Protein AF-A0A842MRJ1-F1 (afdb_monomer_lite)

pLDDT: mean 88.7, st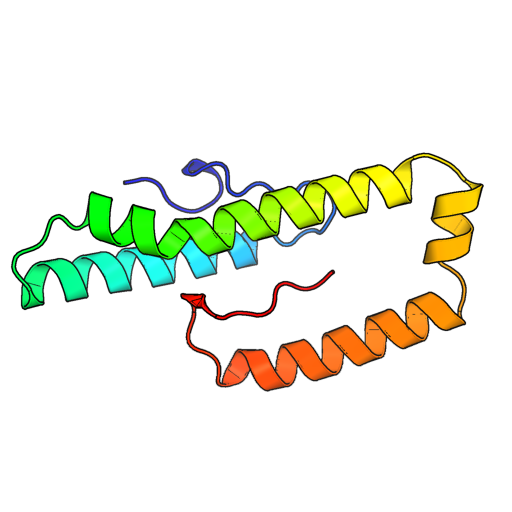d 6.23, range [62.53, 97.0]

Foldseek 3Di:
DDAQVRVVLDQPQPPCSVVRRVLLVVLLVVLVVVCVVVVHDSVVSSVVLCPQVVVVSVVVSVVRCQCVVDPVSVCVCVPPVNVVVLVVVVVVLVVVQVPDDSSPRDDRD

Structure (mmCIF, N/CA/C/O backbone):
data_AF-A0A842MRJ1-F1
#
_entry.id   AF-A0A842MRJ1-F1
#
loop_
_atom_site.group_PDB
_atom_site.id
_atom_site.type_symbol
_atom_site.label_atom_id
_atom_site.label_alt_id
_atom_site.label_comp_id
_atom_site.label_asym_id
_atom_site.label_entity_id
_atom_site.label_seq_id
_atom_site.pdbx_PDB_ins_code
_atom_site.Cartn_x
_atom_site.Cartn_y
_atom_site.Cartn_z
_atom_site.occupancy
_atom_site.B_iso_or_equiv
_atom_site.auth_seq_id
_atom_site.auth_comp_id
_atom_site.auth_asym_id
_atom_site.auth_atom_id
_atom_site.pdbx_PDB_model_num
ATOM 1 N N . MET A 1 1 ? -17.644 4.644 2.762 1.00 79.56 1 MET A N 1
ATOM 2 C CA . MET A 1 1 ? -16.199 4.319 2.806 1.00 79.56 1 MET A CA 1
ATOM 3 C C . MET A 1 1 ? -15.928 3.314 1.695 1.00 79.56 1 MET A C 1
ATOM 5 O O . MET A 1 1 ? -16.739 2.410 1.549 1.00 79.56 1 MET A O 1
ATOM 9 N N . LEU A 1 2 ? -14.876 3.494 0.892 1.00 89.38 2 LEU A N 1
ATOM 10 C CA . LEU A 1 2 ? -14.514 2.583 -0.207 1.00 89.38 2 LEU A CA 1
ATOM 11 C C . LEU A 1 2 ? -13.141 1.957 0.077 1.00 89.38 2 LEU A C 1
ATOM 13 O O . LEU A 1 2 ? -12.304 2.574 0.742 1.00 89.38 2 LEU A O 1
ATOM 17 N N . VAL A 1 3 ? -12.911 0.742 -0.423 1.00 90.94 3 VAL A N 1
ATOM 18 C CA . VAL A 1 3 ? -11.699 -0.060 -0.170 1.00 90.94 3 VAL A CA 1
ATOM 19 C C . VAL A 1 3 ? -11.199 -0.676 -1.481 1.00 90.94 3 VAL A C 1
ATOM 21 O O . VAL A 1 3 ? -11.997 -0.960 -2.373 1.00 90.94 3 VAL A O 1
ATOM 24 N N . GLY A 1 4 ? -9.885 -0.876 -1.605 1.00 88.12 4 GLY A N 1
ATOM 25 C CA . GLY A 1 4 ? -9.255 -1.485 -2.780 1.00 88.12 4 GLY A CA 1
ATOM 26 C C . GLY A 1 4 ? -9.439 -0.677 -4.059 1.00 88.12 4 GLY A C 1
ATOM 27 O O . GLY A 1 4 ? -9.369 0.552 -4.037 1.00 88.12 4 GLY A O 1
ATOM 28 N N . ASP A 1 5 ? -9.679 -1.362 -5.174 1.00 86.81 5 ASP A N 1
ATOM 29 C CA . ASP A 1 5 ? -9.849 -0.716 -6.482 1.00 86.81 5 ASP A CA 1
ATOM 30 C C . ASP A 1 5 ? -11.070 0.209 -6.517 1.00 86.81 5 ASP A C 1
ATOM 32 O O . ASP A 1 5 ? -11.031 1.254 -7.164 1.00 86.81 5 ASP A O 1
ATOM 36 N N . ALA A 1 6 ? -12.111 -0.091 -5.731 1.00 86.69 6 ALA A N 1
ATOM 37 C CA . ALA A 1 6 ? -13.254 0.806 -5.562 1.00 86.69 6 ALA A CA 1
ATOM 38 C C . ALA A 1 6 ? -12.859 2.141 -4.902 1.00 86.69 6 ALA A C 1
ATOM 40 O O . ALA A 1 6 ? -13.538 3.144 -5.095 1.00 86.69 6 ALA A O 1
ATOM 41 N N . ALA A 1 7 ? -11.757 2.177 -4.145 1.00 84.75 7 ALA A N 1
ATOM 42 C CA . ALA A 1 7 ? -11.172 3.401 -3.593 1.00 84.75 7 ALA A CA 1
ATOM 43 C C . ALA A 1 7 ? -10.152 4.072 -4.532 1.00 84.75 7 ALA A C 1
ATOM 45 O O . ALA A 1 7 ? -9.500 5.034 -4.128 1.00 84.75 7 ALA A O 1
ATOM 46 N N . GLY A 1 8 ? -9.978 3.562 -5.755 1.00 81.25 8 GLY A N 1
ATOM 47 C CA . GLY A 1 8 ? -9.023 4.090 -6.728 1.00 81.25 8 GLY A CA 1
ATOM 48 C C . GLY A 1 8 ? -7.566 3.712 -6.452 1.00 81.25 8 GLY A C 1
ATOM 49 O O . GLY A 1 8 ? -6.663 4.362 -6.972 1.00 81.25 8 GLY A O 1
ATOM 50 N N . LEU A 1 9 ? -7.300 2.668 -5.656 1.00 80.12 9 LEU A N 1
ATOM 51 C CA . LEU A 1 9 ? -5.939 2.220 -5.309 1.00 80.12 9 LEU A CA 1
ATOM 52 C C . LEU A 1 9 ? -5.277 1.372 -6.410 1.00 80.12 9 LEU A C 1
ATOM 54 O O . LEU A 1 9 ? -4.582 0.390 -6.133 1.00 80.12 9 LEU A O 1
ATOM 58 N N . VAL A 1 10 ?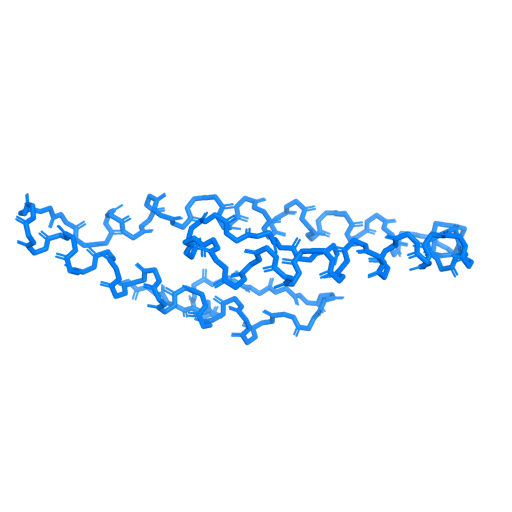 -5.487 1.776 -7.660 1.00 77.12 10 VAL A N 1
ATOM 59 C CA . VAL A 1 10 ? -5.065 1.043 -8.850 1.00 77.12 10 VAL A CA 1
ATOM 60 C C . VAL A 1 10 ? -3.595 1.347 -9.153 1.00 77.12 10 VAL A C 1
ATOM 62 O O . VAL A 1 10 ? -3.220 2.492 -9.399 1.00 77.12 10 VAL A O 1
ATOM 65 N N . ASP A 1 11 ? -2.757 0.308 -9.172 1.00 75.81 11 ASP A N 1
ATOM 66 C CA . ASP A 1 11 ? -1.355 0.378 -9.610 1.00 75.81 11 ASP A CA 1
ATOM 67 C C . ASP A 1 11 ? -1.164 -0.513 -10.847 1.00 75.81 11 ASP A C 1
ATOM 69 O O . ASP A 1 11 ? -0.907 -1.716 -10.749 1.00 75.81 11 ASP A O 1
ATOM 73 N N . LEU A 1 12 ? -1.328 0.095 -12.026 1.00 73.00 12 LEU A N 1
ATOM 74 C CA . LEU A 1 12 ? -1.350 -0.595 -13.322 1.00 73.00 12 LEU A CA 1
ATOM 75 C C . LEU A 1 12 ? -0.002 -1.206 -13.725 1.00 73.00 12 LEU A C 1
ATOM 77 O O . LEU A 1 12 ? 0.042 -2.093 -14.570 1.00 73.00 12 LEU A O 1
ATOM 81 N N . TYR A 1 13 ? 1.101 -0.729 -13.150 1.00 72.44 13 TYR A N 1
ATOM 82 C CA . TYR A 1 13 ? 2.443 -1.025 -13.659 1.00 72.44 13 TYR A CA 1
ATOM 83 C C . TYR A 1 13 ? 3.206 -2.042 -12.810 1.00 72.44 13 TYR A C 1
ATOM 85 O O . TYR A 1 13 ? 4.321 -2.419 -13.164 1.00 72.44 13 TYR A O 1
ATOM 93 N N . ARG A 1 14 ? 2.657 -2.438 -11.655 1.00 75.25 14 ARG A N 1
ATOM 94 C CA . ARG A 1 14 ? 3.416 -3.156 -10.616 1.00 75.25 14 ARG A CA 1
ATOM 95 C C . ARG A 1 14 ? 2.777 -4.458 -10.157 1.00 75.25 14 ARG A C 1
ATOM 97 O O . ARG A 1 14 ? 3.434 -5.220 -9.460 1.00 75.25 14 ARG A O 1
ATOM 104 N N . GLY A 1 15 ? 1.520 -4.710 -10.523 1.00 79.44 15 GLY A N 1
ATOM 105 C CA . GLY A 1 15 ? 0.809 -5.925 -10.116 1.00 79.44 15 GLY A CA 1
ATOM 106 C C . GLY A 1 15 ? 0.493 -5.991 -8.616 1.00 79.44 15 GLY A C 1
ATOM 107 O O . GLY A 1 15 ? 0.230 -7.069 -8.100 1.00 79.44 15 GLY A O 1
ATOM 108 N N . VAL A 1 16 ? 0.502 -4.853 -7.910 1.00 83.75 16 VAL A N 1
ATOM 109 C CA . VAL A 1 16 ? 0.295 -4.768 -6.446 1.00 83.75 16 VAL A CA 1
ATOM 110 C C . VAL A 1 16 ? -1.152 -4.434 -6.054 1.00 83.75 16 VAL A C 1
ATOM 112 O O . VAL A 1 16 ? -1.414 -4.041 -4.919 1.00 83.75 16 VAL A O 1
ATOM 115 N N . GLY A 1 17 ? -2.109 -4.566 -6.980 1.00 85.56 17 GLY A N 1
ATOM 116 C CA . GLY A 1 17 ? -3.520 -4.236 -6.729 1.00 85.56 17 GLY A CA 1
ATOM 117 C C . GLY A 1 17 ? -4.112 -5.027 -5.559 1.00 85.56 17 GLY A C 1
ATOM 118 O O . GLY A 1 17 ? -4.729 -4.452 -4.664 1.00 85.56 17 GLY A O 1
ATOM 119 N N . MET A 1 18 ? -3.821 -6.330 -5.491 1.00 87.25 18 MET A N 1
ATOM 120 C CA . MET A 1 18 ? -4.260 -7.191 -4.389 1.00 87.25 18 MET A CA 1
ATOM 121 C C . MET A 1 18 ? -3.672 -6.755 -3.038 1.00 87.25 18 MET A C 1
ATOM 123 O O . MET A 1 18 ? -4.400 -6.683 -2.047 1.00 87.25 18 MET A O 1
ATOM 127 N N . ASP A 1 19 ? -2.384 -6.405 -2.995 1.00 86.50 19 ASP A N 1
ATOM 128 C CA . ASP A 1 19 ? -1.724 -5.939 -1.769 1.00 86.50 19 ASP A CA 1
ATOM 129 C C . ASP A 1 19 ? -2.300 -4.596 -1.297 1.00 86.50 19 ASP A C 1
ATOM 131 O O . ASP A 1 19 ? -2.565 -4.411 -0.107 1.00 86.50 19 ASP A O 1
ATOM 135 N N . ASN A 1 20 ? -2.559 -3.670 -2.228 1.00 88.00 20 ASN A N 1
ATOM 136 C CA . ASN A 1 20 ? -3.205 -2.389 -1.939 1.00 88.00 20 ASN A CA 1
ATOM 137 C C . ASN A 1 20 ? -4.642 -2.579 -1.421 1.00 88.00 20 ASN A C 1
ATOM 139 O O . ASN A 1 20 ? -5.064 -1.893 -0.481 1.00 88.00 20 ASN A O 1
ATOM 143 N N . ALA A 1 21 ? -5.394 -3.525 -1.989 1.00 90.12 21 ALA A N 1
ATOM 144 C CA . ALA A 1 21 ? -6.730 -3.884 -1.523 1.00 90.12 21 ALA A CA 1
ATOM 145 C C . ALA A 1 21 ? -6.700 -4.489 -0.112 1.00 90.12 21 ALA A C 1
ATOM 147 O O . ALA A 1 21 ? -7.442 -4.050 0.768 1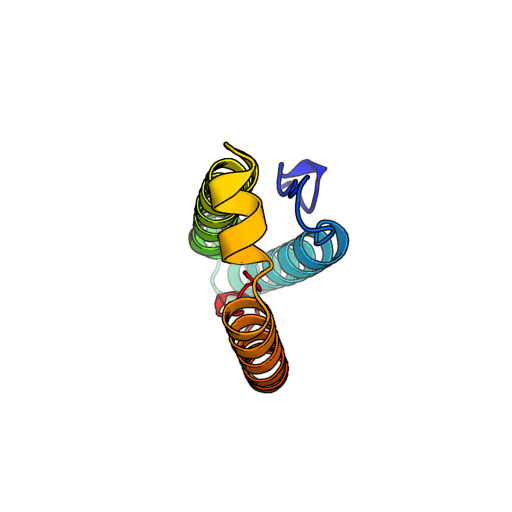.00 90.12 21 ALA A O 1
ATOM 148 N N . ALA A 1 22 ? -5.781 -5.419 0.150 1.00 90.81 22 ALA A N 1
ATOM 149 C CA . ALA A 1 22 ? -5.609 -6.006 1.474 1.00 90.81 22 ALA A CA 1
ATOM 150 C C . ALA A 1 22 ? -5.196 -4.956 2.521 1.00 90.81 22 ALA A C 1
ATOM 152 O O . ALA A 1 22 ? -5.733 -4.928 3.632 1.00 90.81 22 ALA A O 1
ATOM 153 N N . LEU A 1 23 ? -4.269 -4.058 2.173 1.00 91.25 23 LEU A N 1
ATOM 154 C CA . LEU A 1 23 ? -3.832 -2.975 3.049 1.00 91.25 23 LEU A CA 1
ATOM 155 C C . LEU A 1 23 ? -4.971 -2.006 3.371 1.00 91.25 23 LEU A C 1
ATOM 157 O O . LEU A 1 23 ? -5.199 -1.689 4.538 1.00 91.25 23 LEU A O 1
ATOM 161 N N . SER A 1 24 ? -5.695 -1.545 2.354 1.00 93.38 24 SER A N 1
ATOM 162 C CA . SER A 1 24 ? -6.827 -0.640 2.564 1.00 93.38 24 SER A CA 1
ATOM 163 C C . SER A 1 24 ? -7.924 -1.283 3.411 1.00 93.38 24 SER A C 1
ATOM 165 O O . SER A 1 24 ? -8.443 -0.625 4.308 1.00 93.38 24 SER A O 1
ATOM 167 N N . GLY A 1 25 ? -8.194 -2.581 3.242 1.00 94.06 25 GLY A N 1
ATOM 168 C CA . GLY A 1 25 ? -9.106 -3.323 4.117 1.00 94.06 25 GLY A CA 1
ATOM 169 C C . GLY A 1 25 ? -8.653 -3.322 5.579 1.00 94.06 25 GLY A C 1
ATOM 170 O O . GLY A 1 25 ? -9.432 -2.992 6.471 1.00 94.06 25 GLY A O 1
ATOM 171 N N . ARG A 1 26 ? -7.366 -3.595 5.839 1.00 93.81 26 ARG A N 1
ATOM 172 C CA . ARG A 1 26 ? -6.796 -3.534 7.200 1.00 93.81 26 ARG A CA 1
ATOM 173 C C . ARG A 1 26 ? -6.912 -2.139 7.816 1.00 93.81 26 ARG A C 1
ATOM 175 O O . ARG A 1 26 ? -7.217 -2.015 9.000 1.00 93.81 26 ARG A O 1
ATOM 182 N N . LEU A 1 27 ? -6.669 -1.092 7.029 1.00 94.62 27 LEU A N 1
ATOM 183 C CA . LEU A 1 27 ? -6.779 0.291 7.495 1.00 94.62 27 LEU A CA 1
ATOM 184 C C . LEU A 1 27 ? -8.232 0.704 7.748 1.00 94.62 27 LEU A C 1
ATOM 186 O O . LEU A 1 27 ? -8.475 1.452 8.691 1.00 94.62 27 LEU A O 1
ATOM 190 N N . ALA A 1 28 ? -9.186 0.196 6.965 1.00 95.75 28 ALA A N 1
ATOM 191 C CA . ALA A 1 28 ? -10.612 0.427 7.182 1.00 95.75 28 ALA A CA 1
ATOM 192 C C . ALA A 1 28 ? -11.074 -0.180 8.512 1.00 95.75 28 ALA A C 1
ATOM 194 O O . ALA A 1 28 ? -11.673 0.522 9.321 1.00 95.75 28 ALA A O 1
ATOM 195 N N . VAL A 1 29 ? -10.711 -1.439 8.788 1.00 95.81 29 VAL A N 1
ATOM 196 C CA . VAL A 1 29 ? -11.011 -2.085 10.078 1.00 95.81 29 VAL A CA 1
ATOM 197 C C . VAL A 1 29 ? -10.389 -1.301 11.233 1.00 95.81 29 VAL A C 1
ATOM 199 O O . VAL A 1 29 ? -11.088 -0.935 12.172 1.00 95.81 29 VAL A O 1
ATOM 202 N N . LYS A 1 30 ? -9.100 -0.946 11.131 1.00 94.94 30 LYS A N 1
ATOM 203 C CA . LYS A 1 30 ? -8.412 -0.142 12.153 1.00 94.94 30 LYS A CA 1
ATOM 204 C C . LYS A 1 30 ? -9.092 1.209 12.397 1.00 94.94 30 LYS A C 1
ATOM 206 O O . LYS A 1 30 ? -9.150 1.664 13.535 1.00 94.94 30 LYS A O 1
ATOM 211 N N . ALA A 1 31 ? -9.584 1.859 11.344 1.00 95.94 31 ALA A N 1
ATOM 212 C CA . ALA A 1 31 ? -10.295 3.124 11.462 1.00 95.94 31 ALA A CA 1
ATOM 213 C C . ALA A 1 31 ? -11.648 2.977 12.161 1.00 95.94 31 ALA A C 1
ATOM 215 O O . ALA A 1 31 ? -11.999 3.853 12.943 1.00 95.94 31 ALA A O 1
ATOM 216 N N . ILE A 1 32 ? -12.380 1.892 11.888 1.00 96.94 32 ILE A N 1
ATOM 217 C CA . ILE A 1 32 ? -13.664 1.592 12.533 1.00 96.94 32 ILE A CA 1
ATOM 218 C C . ILE A 1 32 ? -13.452 1.357 14.029 1.00 96.94 32 ILE A C 1
ATOM 220 O O . ILE A 1 32 ? -14.061 2.058 14.827 1.00 96.94 32 ILE A O 1
ATOM 224 N N . THR A 1 33 ? -12.533 0.461 14.402 1.00 97.00 33 THR A N 1
ATOM 225 C CA . THR A 1 33 ? -12.244 0.157 15.813 1.00 97.00 33 THR A CA 1
ATOM 226 C C . THR A 1 33 ? -11.804 1.404 16.575 1.00 97.00 33 THR A C 1
ATOM 228 O O . THR A 1 33 ? -12.352 1.722 17.623 1.00 97.00 33 THR A O 1
ATOM 231 N N . LYS A 1 34 ? -10.874 2.181 16.005 1.00 95.69 34 LYS A N 1
ATOM 232 C CA . LYS A 1 34 ? -10.407 3.421 16.631 1.00 95.69 34 LYS A CA 1
ATOM 233 C C . LYS A 1 34 ? -11.527 4.456 16.786 1.00 95.69 34 LYS A C 1
ATOM 235 O O . LYS A 1 34 ? -11.577 5.180 17.774 1.00 95.69 34 LYS A O 1
ATOM 240 N N . ALA A 1 35 ? -12.392 4.571 15.783 1.00 96.94 35 ALA A N 1
ATOM 241 C CA . ALA A 1 35 ? -13.500 5.512 15.819 1.00 96.94 35 ALA A CA 1
ATOM 242 C C . ALA A 1 35 ? -14.538 5.149 16.883 1.00 96.94 35 ALA A C 1
ATOM 244 O O . ALA A 1 35 ? -15.056 6.048 17.535 1.00 96.94 35 ALA A O 1
ATOM 245 N N . GLU A 1 36 ? -14.793 3.859 17.087 1.00 96.25 36 GLU A N 1
ATOM 246 C CA . GLU A 1 36 ? -15.658 3.363 18.157 1.00 96.25 36 GLU A CA 1
ATOM 247 C C . GLU A 1 36 ? -15.068 3.648 19.547 1.00 96.25 36 GLU A C 1
ATOM 249 O O . GLU A 1 36 ? -15.759 4.199 20.399 1.00 96.25 36 GLU A O 1
ATOM 254 N N . GLU A 1 37 ? -13.779 3.360 19.753 1.00 96.69 37 GLU A N 1
ATOM 255 C CA . GLU A 1 37 ? -13.083 3.579 21.032 1.00 96.69 37 GLU A CA 1
ATOM 256 C C . GLU A 1 37 ? -12.992 5.063 21.425 1.00 96.69 37 GLU A C 1
ATOM 258 O O . GLU A 1 37 ? -13.135 5.411 22.597 1.00 96.69 37 GLU A O 1
ATOM 263 N N . GLU A 1 38 ? -12.743 5.946 20.454 1.00 96.31 38 GLU A N 1
ATOM 264 C CA . GLU A 1 38 ? -12.489 7.374 20.694 1.00 96.31 38 GLU A CA 1
ATOM 265 C C . GLU A 1 38 ? -13.706 8.274 20.393 1.00 96.31 38 GLU A C 1
ATOM 267 O O . GLU A 1 38 ? -13.612 9.495 20.522 1.00 96.31 38 GLU A O 1
ATOM 272 N N . GLY A 1 39 ? -14.844 7.708 19.972 1.00 95.38 39 GLY A N 1
ATOM 273 C CA . GLY A 1 39 ? -16.038 8.471 19.586 1.00 95.38 39 GLY A CA 1
ATOM 274 C C . GLY A 1 39 ? -15.836 9.357 18.346 1.00 95.38 39 GLY A C 1
ATOM 275 O O . GLY A 1 39 ? -16.408 10.444 18.253 1.00 95.38 39 GLY A O 1
ATOM 276 N N . LEU A 1 40 ? -14.992 8.926 17.403 1.00 96.00 40 LEU A N 1
ATOM 277 C CA . LEU A 1 40 ? -14.667 9.658 16.173 1.00 96.00 40 LEU A CA 1
ATOM 278 C C . LEU A 1 40 ? -15.522 9.197 14.983 1.00 96.00 40 LEU A C 1
ATOM 280 O O . LEU A 1 40 ? -16.209 8.182 15.015 1.00 96.00 40 LEU A O 1
ATOM 284 N N . GLU A 1 41 ? -15.424 9.913 13.862 1.00 96.69 41 GLU A N 1
ATOM 285 C CA . GLU A 1 41 ? -16.014 9.480 12.595 1.00 96.69 41 GLU A CA 1
ATOM 286 C C . GLU A 1 41 ? -15.086 8.485 11.870 1.00 96.69 41 GLU A C 1
ATOM 288 O O . GLU A 1 41 ? -13.978 8.833 11.446 1.00 96.69 41 GLU A O 1
ATOM 293 N N . ALA A 1 42 ? -15.547 7.246 11.668 1.00 95.38 42 ALA A N 1
ATOM 294 C CA . ALA A 1 42 ? -14.755 6.179 11.044 1.00 95.38 42 ALA A CA 1
ATOM 295 C C . ALA A 1 42 ? -14.247 6.539 9.638 1.00 95.38 42 ALA A C 1
ATOM 297 O O . ALA A 1 42 ? -13.093 6.264 9.304 1.00 95.38 42 ALA A O 1
ATOM 298 N N . ALA A 1 43 ? -15.076 7.198 8.821 1.00 94.94 43 ALA A N 1
ATOM 299 C CA . ALA A 1 43 ? -14.700 7.601 7.467 1.00 94.94 43 ALA A CA 1
ATOM 300 C C . ALA A 1 43 ? -13.531 8.599 7.467 1.00 94.94 43 ALA A C 1
ATOM 302 O O . ALA A 1 43 ? -12.575 8.430 6.709 1.00 94.94 43 ALA A O 1
ATOM 303 N N . LYS A 1 44 ? -13.564 9.586 8.368 1.00 95.44 44 LYS A N 1
ATOM 304 C CA . LYS A 1 44 ? -12.516 10.605 8.499 1.00 95.44 44 LYS A CA 1
ATOM 305 C C . LYS A 1 44 ? -11.227 10.037 9.091 1.00 95.44 44 LYS A C 1
ATOM 307 O O . LYS A 1 44 ? -10.126 10.383 8.657 1.00 95.44 44 LYS A O 1
ATOM 312 N N . THR A 1 45 ? -11.348 9.112 10.041 1.00 95.31 45 THR A N 1
ATOM 313 C CA . THR A 1 45 ? -10.207 8.363 10.585 1.00 95.31 45 THR A CA 1
ATOM 314 C C . THR A 1 45 ? -9.538 7.515 9.501 1.00 95.31 45 THR A C 1
ATOM 316 O O . THR A 1 45 ? -8.312 7.544 9.367 1.00 95.31 45 THR A O 1
ATOM 319 N N . TYR A 1 46 ? -10.326 6.827 8.671 1.00 95.50 46 TYR A N 1
ATOM 320 C CA . TYR A 1 46 ? -9.822 6.044 7.545 1.00 95.50 46 TYR A CA 1
ATOM 321 C C . TYR A 1 46 ? -9.123 6.917 6.500 1.00 95.50 46 TYR A C 1
ATOM 323 O O . TYR A 1 46 ? -7.999 6.610 6.102 1.00 95.50 46 TYR A O 1
ATOM 331 N N . GLU A 1 4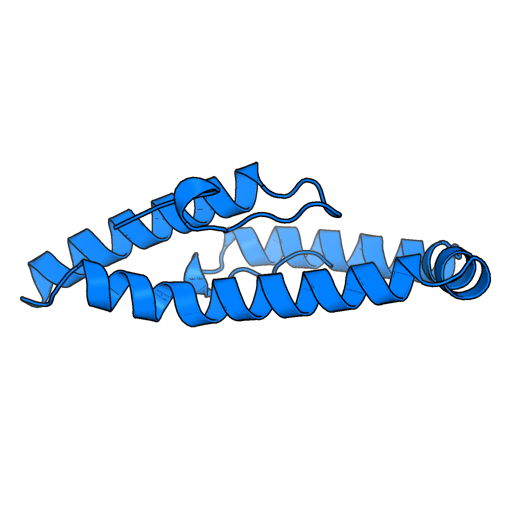7 ? -9.731 8.040 6.111 1.00 94.00 47 GLU A N 1
ATOM 332 C CA . GLU A 1 47 ? -9.131 9.001 5.180 1.00 94.00 47 GLU A CA 1
ATOM 333 C C . GLU A 1 47 ? -7.741 9.450 5.665 1.00 94.00 47 GLU A C 1
ATOM 335 O O . GLU A 1 47 ? -6.763 9.429 4.912 1.00 94.00 47 GLU A O 1
ATOM 340 N N . ASN A 1 48 ? -7.619 9.780 6.954 1.00 93.44 48 ASN A N 1
ATOM 341 C CA . ASN A 1 48 ? -6.352 10.194 7.551 1.00 93.44 48 ASN A CA 1
ATOM 342 C C . ASN A 1 48 ? -5.283 9.092 7.528 1.00 93.44 48 ASN A C 1
ATOM 344 O O . ASN A 1 48 ? -4.117 9.387 7.247 1.00 93.44 48 ASN A O 1
ATOM 348 N N . LEU A 1 49 ? -5.658 7.835 7.780 1.00 92.31 49 LEU A N 1
ATOM 349 C CA . LEU A 1 49 ? -4.745 6.692 7.665 1.00 92.31 49 LEU A CA 1
ATOM 350 C C . LEU A 1 49 ? -4.305 6.457 6.210 1.00 92.31 49 LEU A C 1
ATOM 352 O O . LEU A 1 49 ? -3.135 6.164 5.953 1.00 92.31 49 LEU A O 1
ATOM 356 N N . MET A 1 50 ? -5.215 6.648 5.252 1.00 91.31 50 MET A N 1
ATOM 357 C CA . MET A 1 50 ? -4.973 6.412 3.828 1.00 91.31 50 MET A CA 1
ATOM 358 C C . MET A 1 50 ? -4.124 7.490 3.144 1.00 91.31 50 MET A C 1
ATOM 360 O O . MET A 1 50 ? -3.459 7.183 2.154 1.00 91.31 50 MET A O 1
ATOM 364 N N . LYS A 1 51 ? -4.051 8.722 3.672 1.00 90.38 51 LYS A N 1
ATOM 365 C CA . LYS A 1 51 ? -3.281 9.838 3.068 1.00 90.38 51 LYS A CA 1
ATOM 366 C C . LYS A 1 51 ? -1.855 9.460 2.658 1.00 90.38 51 LYS A C 1
ATOM 368 O O . LYS A 1 51 ? -1.401 9.806 1.567 1.00 90.38 51 LYS A O 1
ATOM 373 N N . LYS A 1 52 ? -1.126 8.743 3.521 1.00 86.38 52 LYS A N 1
ATOM 374 C CA . LYS A 1 52 ? 0.255 8.318 3.223 1.00 86.38 52 LYS A CA 1
ATOM 375 C C . LYS A 1 52 ? 0.310 7.224 2.159 1.00 86.38 52 LYS A C 1
ATOM 377 O O . LYS A 1 52 ? 1.241 7.227 1.358 1.00 86.38 52 LYS A O 1
ATOM 382 N N . VAL A 1 53 ? -0.661 6.313 2.160 1.00 86.50 53 VAL A N 1
ATOM 383 C CA . VAL A 1 53 ? -0.769 5.222 1.184 1.00 86.50 53 VAL A CA 1
ATOM 384 C C . VAL A 1 53 ? -1.024 5.790 -0.208 1.00 86.50 53 VAL A C 1
ATOM 386 O O . VAL A 1 53 ? -0.230 5.538 -1.110 1.00 86.50 53 VAL A O 1
ATOM 389 N N . VAL A 1 54 ? -2.044 6.640 -0.355 1.00 88.44 54 VAL A N 1
ATOM 390 C CA . VAL A 1 54 ? -2.397 7.281 -1.633 1.00 88.44 54 VAL A CA 1
ATOM 391 C C . VAL A 1 54 ? -1.209 8.060 -2.195 1.00 88.44 54 VAL A C 1
ATOM 393 O O . VAL A 1 54 ? -0.783 7.818 -3.323 1.00 88.44 54 VAL A O 1
ATOM 396 N N . ARG A 1 55 ? -0.569 8.902 -1.371 1.00 88.56 55 ARG A N 1
ATOM 397 C CA . ARG A 1 55 ? 0.615 9.664 -1.794 1.00 88.56 55 ARG A CA 1
ATOM 398 C C . ARG A 1 55 ? 1.761 8.763 -2.271 1.00 88.56 55 ARG A C 1
ATOM 400 O O . ARG A 1 55 ? 2.464 9.118 -3.215 1.00 88.56 55 ARG A O 1
ATOM 407 N N . LYS A 1 56 ? 1.996 7.617 -1.620 1.00 86.19 56 LYS A N 1
ATOM 408 C CA . LYS A 1 56 ? 3.035 6.666 -2.051 1.00 86.19 56 LYS A CA 1
ATOM 409 C C . LYS A 1 56 ? 2.680 6.006 -3.383 1.00 86.19 56 LYS A C 1
ATOM 411 O O . LYS A 1 56 ? 3.565 5.899 -4.229 1.00 86.19 56 LYS A O 1
ATOM 416 N N . ILE A 1 57 ? 1.421 5.613 -3.580 1.00 85.69 57 ILE A N 1
ATOM 417 C CA . ILE A 1 57 ? 0.940 5.035 -4.844 1.00 85.69 57 ILE A CA 1
ATOM 418 C C . ILE A 1 57 ? 1.152 6.031 -5.990 1.00 85.69 57 ILE A C 1
ATOM 420 O O . ILE A 1 57 ? 1.771 5.679 -6.990 1.00 85.69 57 ILE A O 1
ATOM 424 N N . GLU A 1 58 ? 0.769 7.297 -5.815 1.00 87.12 58 GLU A N 1
ATOM 425 C CA . GLU A 1 58 ? 0.976 8.344 -6.827 1.00 87.12 58 GLU A CA 1
ATOM 426 C C . GLU A 1 58 ? 2.457 8.568 -7.167 1.00 87.12 58 GLU A C 1
ATOM 428 O O . GLU A 1 58 ? 2.833 8.707 -8.334 1.00 87.12 58 GLU A O 1
ATOM 433 N N . VAL A 1 59 ? 3.329 8.606 -6.152 1.00 88.94 59 VAL A N 1
ATOM 434 C CA . VAL A 1 59 ? 4.778 8.754 -6.356 1.00 88.94 59 VAL A CA 1
ATOM 435 C C . VAL A 1 59 ? 5.348 7.553 -7.110 1.00 88.94 59 VAL A C 1
ATOM 437 O O . VAL A 1 59 ? 6.170 7.733 -8.012 1.00 88.94 59 VAL A O 1
ATOM 440 N N . ASN A 1 60 ? 4.917 6.341 -6.767 1.00 86.06 60 ASN A N 1
ATOM 441 C CA . ASN A 1 60 ? 5.358 5.125 -7.440 1.00 86.06 60 ASN A CA 1
ATOM 442 C C . ASN A 1 60 ? 4.860 5.072 -8.888 1.00 86.06 60 ASN A C 1
ATOM 444 O O . ASN A 1 60 ? 5.656 4.774 -9.776 1.00 86.06 60 ASN A O 1
ATOM 448 N N . ALA A 1 61 ? 3.611 5.461 -9.150 1.00 85.50 61 ALA A N 1
ATOM 449 C CA . ALA A 1 61 ? 3.071 5.562 -10.503 1.00 85.50 61 ALA A CA 1
ATOM 450 C C . ALA A 1 61 ? 3.909 6.518 -11.370 1.00 85.50 61 ALA A C 1
ATOM 452 O O . ALA A 1 61 ? 4.374 6.137 -12.444 1.00 85.50 61 ALA A O 1
ATOM 453 N N . LYS A 1 62 ? 4.223 7.720 -10.863 1.00 88.50 62 LYS A N 1
ATOM 454 C CA . LYS A 1 62 ? 5.099 8.684 -11.561 1.00 88.50 62 LYS A CA 1
ATOM 455 C C . LYS A 1 62 ? 6.495 8.120 -11.838 1.00 88.50 62 LYS A C 1
ATOM 457 O O . LYS A 1 62 ? 7.056 8.353 -12.908 1.00 88.50 62 LYS A O 1
ATOM 462 N N . ARG A 1 63 ? 7.072 7.372 -10.889 1.00 87.44 63 ARG A N 1
ATOM 463 C CA . ARG A 1 63 ? 8.368 6.701 -11.085 1.00 87.44 63 ARG A CA 1
ATOM 464 C C . ARG A 1 63 ? 8.291 5.662 -12.199 1.00 87.44 63 ARG A C 1
ATOM 466 O O . ARG A 1 63 ? 9.187 5.646 -13.036 1.00 87.44 63 ARG A O 1
ATOM 473 N N . GLN A 1 64 ? 7.232 4.855 -12.245 1.00 86.06 64 GLN A N 1
ATOM 474 C CA . GLN A 1 64 ? 7.072 3.850 -13.296 1.00 86.06 64 GLN A CA 1
ATOM 475 C C . GLN A 1 64 ? 6.859 4.466 -14.671 1.00 86.06 64 GLN A C 1
ATOM 477 O O . GLN A 1 64 ? 7.520 4.052 -15.619 1.00 86.06 64 GLN A O 1
ATOM 482 N N . MET A 1 65 ? 6.052 5.523 -14.773 1.00 87.44 65 MET A N 1
ATOM 483 C CA . MET A 1 65 ? 5.917 6.271 -16.026 1.00 87.44 65 MET A CA 1
ATOM 484 C C . MET A 1 65 ? 7.270 6.788 -16.528 1.00 87.44 65 MET A C 1
ATOM 486 O O . MET A 1 65 ? 7.564 6.693 -17.715 1.00 87.44 65 MET A O 1
ATOM 490 N N . LYS A 1 66 ? 8.133 7.283 -15.629 1.00 88.75 66 LYS A N 1
ATOM 491 C CA . LYS A 1 66 ? 9.485 7.715 -16.003 1.00 88.75 66 LYS A CA 1
ATOM 492 C C . LYS A 1 66 ? 10.350 6.546 -16.482 1.00 88.75 66 LYS A C 1
ATOM 494 O O . LYS A 1 66 ? 11.034 6.689 -17.491 1.00 88.75 66 LYS A O 1
ATOM 499 N N . ARG A 1 67 ? 10.320 5.399 -15.795 1.00 86.06 67 ARG A N 1
ATOM 500 C CA . ARG A 1 67 ? 11.082 4.206 -16.209 1.00 86.06 67 ARG A CA 1
ATOM 501 C C . ARG A 1 67 ? 10.673 3.709 -17.595 1.00 86.06 67 ARG A C 1
ATOM 503 O O . ARG A 1 67 ? 11.531 3.283 -18.355 1.00 86.06 67 ARG A O 1
ATOM 510 N N . LEU A 1 68 ? 9.384 3.798 -17.914 1.00 88.00 68 LEU A N 1
ATOM 511 C CA . LEU A 1 68 ? 8.808 3.368 -19.191 1.00 88.00 68 LEU A CA 1
ATOM 512 C C . LEU A 1 68 ? 8.829 4.463 -20.273 1.00 88.00 68 LEU A C 1
ATOM 514 O O . LEU A 1 68 ? 8.282 4.261 -21.350 1.00 88.00 68 LEU A O 1
ATOM 518 N N . SER A 1 69 ? 9.437 5.625 -20.006 1.00 91.69 69 SER A N 1
ATOM 519 C CA . SER A 1 69 ? 9.377 6.776 -20.920 1.00 91.69 69 SER A CA 1
ATOM 520 C C . SER A 1 69 ? 10.230 6.630 -22.184 1.00 91.69 69 SER A C 1
ATOM 522 O O . SER A 1 69 ? 9.930 7.263 -23.192 1.00 91.69 69 SER A O 1
ATOM 524 N N . SER A 1 70 ? 11.304 5.834 -22.144 1.00 93.94 70 SER A N 1
ATOM 525 C CA . SER A 1 70 ? 12.173 5.580 -23.300 1.00 93.94 70 SER A CA 1
ATOM 526 C C . SER A 1 70 ? 12.957 4.276 -23.151 1.00 93.94 70 SER A C 1
ATOM 528 O O . SER A 1 70 ? 13.177 3.813 -22.031 1.00 93.94 70 SER A O 1
ATOM 530 N N . ASN A 1 71 ? 13.450 3.729 -24.269 1.00 93.62 71 ASN A N 1
ATOM 531 C CA . ASN A 1 71 ? 14.301 2.531 -24.269 1.00 93.62 71 ASN A CA 1
ATOM 532 C C . ASN A 1 71 ? 15.567 2.721 -23.423 1.00 93.62 71 ASN A C 1
ATOM 534 O O . ASN A 1 71 ? 15.905 1.843 -22.640 1.00 93.62 71 ASN A O 1
ATOM 538 N N . ASN A 1 72 ? 16.212 3.891 -23.496 1.00 93.88 72 ASN A N 1
ATOM 539 C CA . ASN A 1 72 ? 17.414 4.187 -22.708 1.00 93.88 72 ASN A CA 1
ATOM 540 C C . ASN A 1 72 ? 17.135 4.169 -21.196 1.00 93.88 72 ASN A C 1
ATOM 542 O O . ASN A 1 72 ? 17.923 3.631 -20.417 1.00 93.88 72 ASN A O 1
ATOM 546 N N . GLU A 1 73 ? 16.016 4.758 -20.758 1.00 91.12 73 GLU A N 1
ATOM 547 C CA . GLU A 1 73 ? 15.613 4.704 -19.348 1.00 91.12 73 GLU A CA 1
ATOM 548 C C . GLU A 1 73 ? 15.252 3.275 -18.937 1.00 91.12 73 GLU A C 1
ATOM 550 O O . GLU A 1 73 ? 15.662 2.826 -17.864 1.00 91.12 73 GLU A O 1
ATOM 555 N N . LEU A 1 74 ? 14.548 2.533 -19.791 1.00 90.56 74 LEU A N 1
ATOM 556 C CA . LEU A 1 74 ? 14.196 1.143 -19.532 1.00 90.56 74 LEU A CA 1
ATOM 557 C C . LEU A 1 74 ? 15.446 0.265 -19.376 1.00 90.56 74 LEU A C 1
ATOM 559 O O . LEU A 1 74 ? 15.601 -0.385 -18.344 1.00 90.56 74 LEU A O 1
ATOM 563 N N . GLU A 1 75 ? 16.375 0.306 -20.332 1.00 92.94 75 GLU A N 1
ATOM 564 C CA . GLU A 1 75 ? 17.643 -0.436 -20.295 1.00 92.94 75 GLU A CA 1
ATOM 565 C C . GLU A 1 75 ? 18.476 -0.081 -19.067 1.00 92.94 75 GLU A C 1
ATOM 567 O O . GLU A 1 75 ? 18.985 -0.960 -18.370 1.00 92.94 75 GLU A O 1
ATOM 572 N N . LYS A 1 76 ? 18.561 1.209 -18.727 1.00 91.75 76 LYS A N 1
ATOM 573 C CA . LYS A 1 76 ? 19.243 1.647 -17.510 1.00 91.75 76 LYS A CA 1
ATOM 574 C C . LYS A 1 76 ? 18.619 1.010 -16.271 1.00 91.75 76 LYS A C 1
ATOM 576 O O . LYS A 1 76 ? 19.354 0.519 -15.411 1.00 91.75 76 LYS A O 1
ATOM 581 N N . ASN A 1 77 ? 17.290 0.991 -16.159 1.00 86.69 77 ASN A N 1
ATOM 582 C CA . ASN A 1 77 ? 16.592 0.392 -15.016 1.00 86.69 77 ASN A CA 1
ATOM 583 C C . ASN A 1 77 ? 16.688 -1.145 -14.996 1.00 86.69 77 ASN A C 1
ATOM 585 O O . ASN A 1 77 ? 16.709 -1.721 -13.910 1.00 86.69 77 ASN A O 1
ATOM 589 N N . LEU A 1 78 ? 16.803 -1.784 -16.162 1.00 89.06 78 LEU A N 1
ATOM 590 C CA . LEU A 1 78 ? 17.006 -3.228 -16.318 1.00 89.06 78 LEU A CA 1
ATOM 591 C C . LEU A 1 78 ? 18.484 -3.651 -16.267 1.00 89.06 78 LEU A C 1
ATOM 593 O O . LEU A 1 78 ? 18.782 -4.840 -16.335 1.00 89.06 78 LEU A O 1
ATOM 597 N N . SER A 1 79 ? 19.427 -2.715 -16.124 1.00 93.12 79 SER A N 1
ATOM 598 C CA . SER A 1 79 ? 20.841 -3.077 -15.999 1.00 93.12 79 SER A CA 1
ATOM 599 C C . SER A 1 79 ? 21.078 -3.996 -14.786 1.00 93.12 79 SER A C 1
ATOM 601 O O . SER A 1 79 ? 20.458 -3.794 -13.733 1.00 93.12 79 SER A O 1
ATOM 603 N N . PRO A 1 80 ? 22.012 -4.965 -14.875 1.00 93.88 80 PRO A N 1
ATOM 604 C CA . PRO A 1 80 ? 22.242 -5.949 -13.814 1.00 93.88 80 PRO A CA 1
ATOM 605 C C . PRO A 1 80 ? 22.472 -5.328 -12.431 1.00 93.88 80 PRO A C 1
ATOM 607 O O . PRO A 1 80 ? 21.945 -5.812 -11.432 1.00 93.88 80 PRO A O 1
ATOM 610 N N . LEU A 1 81 ? 23.199 -4.207 -12.369 1.00 93.12 81 LEU A N 1
ATOM 611 C CA . LEU A 1 81 ? 23.461 -3.481 -11.123 1.00 93.12 81 LEU A CA 1
ATOM 612 C C . LEU A 1 81 ? 22.182 -2.898 -10.504 1.00 93.12 81 LEU A C 1
ATOM 614 O O . LEU A 1 81 ? 21.981 -2.995 -9.291 1.00 93.12 81 LEU A O 1
ATOM 618 N N . ASN A 1 82 ? 21.305 -2.305 -11.318 1.00 88.44 82 ASN A N 1
ATOM 619 C CA . ASN A 1 82 ? 20.058 -1.715 -10.832 1.00 88.44 82 ASN A CA 1
ATOM 620 C C . ASN A 1 82 ? 19.034 -2.786 -10.449 1.00 88.44 82 ASN A C 1
ATOM 622 O O . ASN A 1 82 ? 18.360 -2.632 -9.428 1.00 88.44 82 ASN A O 1
ATOM 626 N N . MET A 1 83 ? 18.978 -3.895 -11.189 1.00 89.56 83 MET A N 1
ATOM 627 C CA . MET A 1 83 ? 18.164 -5.053 -10.820 1.00 89.56 83 MET A CA 1
ATOM 628 C C . MET A 1 83 ? 18.635 -5.681 -9.505 1.00 89.56 83 MET A C 1
ATOM 630 O O . MET A 1 83 ? 17.811 -5.923 -8.626 1.00 89.56 83 MET A O 1
ATOM 634 N N . LEU A 1 84 ? 19.947 -5.872 -9.318 1.00 92.81 84 LEU A N 1
ATOM 635 C CA . LEU A 1 84 ? 20.513 -6.403 -8.073 1.00 92.81 84 LEU A CA 1
ATOM 636 C C . LEU A 1 84 ? 20.193 -5.491 -6.880 1.00 92.81 84 LEU A C 1
ATOM 638 O O . LEU A 1 84 ? 19.721 -5.953 -5.839 1.00 92.81 84 LEU A O 1
ATOM 642 N N . LYS A 1 85 ? 20.384 -4.176 -7.045 1.00 90.50 85 LYS A N 1
ATOM 643 C CA . LYS A 1 85 ? 20.047 -3.181 -6.019 1.00 90.50 85 LYS A CA 1
ATOM 644 C C . LYS A 1 85 ? 18.551 -3.187 -5.689 1.00 90.50 85 LYS A C 1
ATOM 646 O O . LYS A 1 85 ? 18.184 -3.098 -4.518 1.00 90.50 85 LYS A O 1
ATOM 651 N N . GLY A 1 86 ? 17.696 -3.307 -6.706 1.00 88.00 86 GLY A N 1
ATOM 652 C CA . GLY A 1 86 ? 16.248 -3.434 -6.546 1.00 88.00 86 GLY A CA 1
ATOM 653 C C . GLY A 1 86 ? 15.862 -4.700 -5.783 1.00 88.00 86 GLY A C 1
ATOM 654 O O . GLY A 1 86 ? 15.118 -4.617 -4.809 1.00 88.00 86 GLY A O 1
ATOM 655 N N . GLY A 1 87 ? 16.430 -5.847 -6.160 1.00 88.31 87 GLY A N 1
ATOM 656 C CA . GLY A 1 87 ? 16.215 -7.130 -5.491 1.00 88.31 87 GLY A CA 1
ATOM 657 C C . GLY A 1 87 ? 16.611 -7.098 -4.014 1.00 88.31 87 GLY A C 1
ATOM 658 O O . GLY A 1 87 ? 15.819 -7.486 -3.157 1.00 88.31 87 GLY A O 1
ATOM 659 N N . LEU A 1 88 ? 17.785 -6.546 -3.689 1.00 91.81 88 LEU A N 1
ATOM 660 C CA . LEU A 1 88 ? 18.223 -6.393 -2.297 1.00 91.81 88 LEU A CA 1
ATOM 661 C C . LEU A 1 88 ? 17.277 -5.488 -1.497 1.00 91.81 88 LEU A C 1
ATOM 663 O O . LEU A 1 88 ? 16.933 -5.796 -0.355 1.00 91.81 88 LEU A O 1
ATOM 667 N N . HIS A 1 89 ? 16.819 -4.389 -2.101 1.00 89.88 89 HIS A N 1
ATOM 668 C CA . HIS A 1 89 ? 15.851 -3.503 -1.463 1.00 89.88 89 HIS A CA 1
ATOM 669 C C . HIS A 1 89 ? 14.520 -4.212 -1.180 1.00 89.88 89 HIS A C 1
ATOM 671 O O . HIS A 1 89 ? 13.983 -4.055 -0.085 1.00 89.88 89 HIS A O 1
ATOM 677 N N . ILE A 1 90 ? 14.018 -5.025 -2.118 1.00 88.81 90 ILE A N 1
ATOM 678 C CA . ILE A 1 90 ? 12.795 -5.824 -1.940 1.00 88.81 90 ILE A CA 1
ATOM 679 C C . ILE A 1 90 ? 12.952 -6.799 -0.767 1.00 88.81 90 ILE A C 1
ATOM 681 O O . ILE A 1 90 ? 12.067 -6.874 0.084 1.0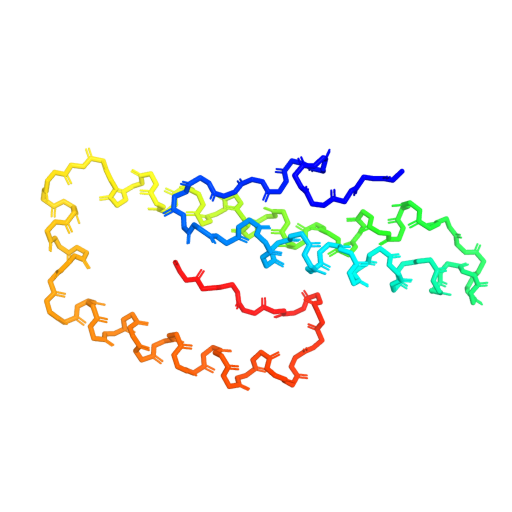0 88.81 90 ILE A O 1
ATOM 685 N N . LEU A 1 91 ? 14.083 -7.506 -0.676 1.00 90.56 91 LEU A N 1
ATOM 686 C CA . LEU A 1 91 ? 14.339 -8.453 0.415 1.00 90.56 91 LEU A CA 1
ATOM 687 C C . LEU A 1 91 ? 14.311 -7.764 1.784 1.00 90.56 91 LEU A C 1
ATOM 689 O O . LEU A 1 91 ? 13.633 -8.231 2.700 1.00 90.56 91 LEU A O 1
ATOM 693 N N . ILE A 1 92 ? 14.995 -6.625 1.912 1.00 90.00 92 ILE A N 1
ATOM 694 C CA . ILE A 1 92 ? 15.021 -5.848 3.157 1.00 90.00 92 ILE A CA 1
ATOM 695 C C . ILE A 1 92 ? 13.621 -5.313 3.484 1.00 90.00 92 ILE A C 1
ATOM 697 O O . ILE A 1 92 ? 13.152 -5.461 4.614 1.00 90.00 92 ILE A O 1
ATOM 701 N N . ALA A 1 93 ? 12.928 -4.732 2.500 1.00 89.12 93 ALA A N 1
ATOM 702 C CA . ALA A 1 93 ? 11.586 -4.189 2.683 1.00 89.12 93 ALA A CA 1
ATOM 703 C C . ALA A 1 93 ? 10.596 -5.266 3.150 1.00 89.12 93 ALA A C 1
ATOM 705 O O . ALA A 1 93 ? 9.836 -5.022 4.085 1.00 89.12 93 ALA A O 1
ATOM 706 N N . ASN A 1 94 ? 10.648 -6.471 2.578 1.00 87.44 94 ASN A N 1
ATOM 707 C CA . ASN A 1 94 ? 9.776 -7.581 2.965 1.00 87.44 94 ASN A CA 1
ATOM 708 C C . ASN A 1 94 ? 9.992 -8.023 4.415 1.00 87.44 94 ASN A C 1
ATOM 710 O O . ASN A 1 94 ? 9.022 -8.290 5.123 1.00 87.44 94 ASN A O 1
ATOM 714 N N . GLN A 1 95 ? 11.241 -8.070 4.883 1.00 91.31 95 GLN A N 1
ATOM 715 C CA . GLN A 1 95 ? 11.534 -8.444 6.269 1.00 91.31 95 GLN A CA 1
ATOM 716 C C . GLN A 1 95 ? 11.067 -7.372 7.254 1.00 91.31 95 GLN A C 1
ATOM 718 O O . GLN A 1 95 ? 10.469 -7.696 8.278 1.00 91.31 95 GLN A O 1
ATOM 723 N N . ILE A 1 96 ? 11.265 -6.097 6.919 1.00 90.38 96 ILE A N 1
ATOM 724 C CA . ILE A 1 96 ? 10.816 -4.979 7.754 1.00 90.38 96 ILE A CA 1
ATOM 725 C C . ILE A 1 96 ? 9.277 -4.898 7.786 1.00 90.38 96 ILE A C 1
ATOM 727 O O . ILE A 1 96 ? 8.681 -4.696 8.846 1.00 90.38 96 ILE A O 1
ATOM 731 N N . ASN A 1 97 ? 8.611 -5.112 6.649 1.00 89.06 97 ASN A N 1
ATOM 732 C CA . ASN A 1 97 ? 7.152 -5.046 6.526 1.00 89.06 97 ASN A CA 1
ATOM 733 C C . ASN A 1 97 ? 6.403 -6.093 7.360 1.00 89.06 97 ASN A C 1
ATOM 735 O O . ASN A 1 97 ? 5.232 -5.881 7.662 1.00 89.06 97 ASN A O 1
ATOM 739 N N . LYS A 1 98 ? 7.055 -7.188 7.773 1.00 87.38 98 LYS A N 1
ATOM 740 C CA . LYS A 1 98 ? 6.463 -8.171 8.698 1.00 87.38 98 LYS A CA 1
ATOM 741 C C . LYS A 1 98 ? 6.205 -7.603 10.096 1.00 87.38 98 LYS A C 1
ATOM 743 O O . LYS A 1 98 ? 5.365 -8.134 10.811 1.00 87.38 98 LYS A O 1
ATOM 748 N N . ILE A 1 99 ? 6.940 -6.561 10.483 1.00 90.31 99 ILE A N 1
ATOM 749 C CA . ILE A 1 99 ? 6.921 -5.994 11.840 1.00 90.31 99 ILE A CA 1
ATOM 750 C C . ILE A 1 99 ? 6.278 -4.601 11.841 1.00 90.31 99 ILE A C 1
ATOM 752 O O . ILE A 1 99 ? 5.720 -4.164 12.847 1.00 90.31 99 ILE A O 1
ATOM 756 N N . LEU A 1 100 ? 6.349 -3.877 10.720 1.00 86.12 100 LEU A N 1
ATOM 757 C CA . LEU A 1 100 ? 5.772 -2.542 10.628 1.00 86.12 100 LEU A CA 1
ATOM 758 C C . LEU A 1 100 ? 4.240 -2.564 10.727 1.00 86.12 100 LEU A C 1
ATOM 760 O O . LEU A 1 100 ? 3.588 -3.429 10.140 1.00 86.12 100 LEU A O 1
ATOM 764 N N . PRO A 1 101 ? 3.641 -1.555 11.384 1.00 84.75 101 PRO A N 1
ATOM 765 C CA . PRO A 1 101 ? 2.200 -1.394 11.353 1.00 84.75 101 PRO A CA 1
ATOM 766 C C . PRO A 1 101 ? 1.731 -1.062 9.922 1.00 84.75 101 PRO A C 1
ATOM 768 O O . PRO A 1 101 ? 2.492 -0.452 9.158 1.00 84.75 101 PRO A O 1
ATOM 771 N N . PRO A 1 102 ? 0.479 -1.401 9.556 1.00 81.12 102 PRO A N 1
ATOM 772 C CA . PRO A 1 102 ? -0.024 -1.282 8.184 1.00 81.12 102 PRO A CA 1
ATOM 773 C C . PRO A 1 102 ? 0.194 0.104 7.553 1.00 81.12 102 PRO A C 1
ATOM 775 O O . PRO A 1 102 ? 0.651 0.222 6.420 1.00 81.12 102 PRO A O 1
ATOM 778 N N . GLU A 1 103 ? -0.029 1.178 8.307 1.00 77.88 103 GLU A N 1
ATOM 779 C CA . GLU A 1 103 ? 0.134 2.559 7.840 1.00 77.88 103 GLU A CA 1
ATOM 780 C C . GLU A 1 103 ? 1.594 2.975 7.566 1.00 77.88 103 GLU A C 1
ATOM 782 O O . GLU A 1 103 ? 1.845 4.016 6.949 1.00 77.88 103 GLU A O 1
ATOM 787 N N . LYS A 1 104 ? 2.574 2.191 8.035 1.00 82.69 104 LYS A N 1
ATOM 788 C CA . LYS A 1 104 ? 4.009 2.448 7.847 1.00 82.69 104 LYS A CA 1
ATOM 789 C C . LYS A 1 104 ? 4.652 1.545 6.800 1.00 82.69 104 LYS A C 1
ATOM 791 O O . LYS A 1 104 ? 5.840 1.736 6.544 1.00 82.69 104 LYS A O 1
ATOM 796 N N . LEU A 1 105 ? 3.904 0.634 6.172 1.00 84.56 105 LEU A N 1
ATOM 797 C CA . LEU A 1 105 ? 4.449 -0.302 5.188 1.00 84.56 105 LEU A CA 1
ATOM 798 C C . LEU A 1 105 ? 5.321 0.398 4.138 1.00 84.56 105 LEU A C 1
ATOM 800 O O . LEU A 1 105 ? 5.007 1.479 3.614 1.00 84.56 105 LEU A O 1
ATOM 804 N N . ILE A 1 106 ? 6.455 -0.230 3.852 1.00 83.88 106 ILE A N 1
ATOM 805 C CA . ILE A 1 106 ? 7.373 0.147 2.790 1.00 83.88 106 ILE A CA 1
ATOM 806 C C . ILE A 1 106 ? 6.818 -0.462 1.511 1.00 83.88 106 ILE A C 1
ATOM 808 O O . ILE A 1 106 ? 6.802 -1.677 1.336 1.00 83.88 106 ILE A O 1
ATOM 812 N N . PHE A 1 107 ? 6.337 0.399 0.622 1.00 79.38 107 PHE A N 1
ATOM 813 C CA . PHE A 1 107 ? 5.872 -0.031 -0.683 1.00 79.38 107 PHE A CA 1
ATOM 814 C C . PHE A 1 107 ? 7.101 -0.407 -1.487 1.00 79.38 107 PHE A C 1
ATOM 816 O O . PHE A 1 107 ? 8.093 0.329 -1.480 1.00 79.38 107 PHE A O 1
ATOM 823 N N . LEU A 1 108 ? 7.021 -1.535 -2.181 1.00 71.00 108 LEU A N 1
ATOM 824 C CA . LEU A 1 108 ? 8.062 -1.912 -3.119 1.00 71.00 108 LEU A CA 1
ATOM 825 C C . LEU A 1 108 ? 8.221 -0.798 -4.186 1.00 71.00 108 LEU A C 1
ATOM 827 O O . LEU A 1 108 ? 7.329 0.052 -4.327 1.00 71.00 108 LEU A O 1
ATOM 831 N N . PRO A 1 109 ? 9.359 -0.736 -4.885 1.00 62.53 109 PRO A N 1
ATOM 832 C CA . PRO A 1 109 ? 9.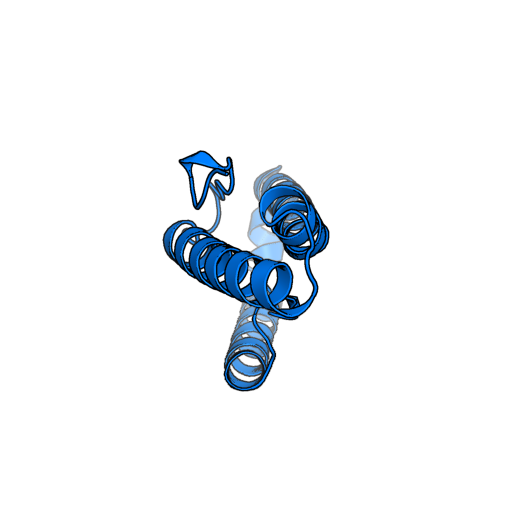582 0.210 -5.974 1.00 62.53 109 PRO A CA 1
ATOM 833 C C . PRO A 1 109 ? 8.919 -0.216 -7.290 1.00 62.53 109 PRO A C 1
ATOM 835 O O . PRO A 1 109 ? 8.257 -1.280 -7.332 1.00 62.53 109 PRO A O 1
#

Sequence (109 aa):
MLVGDAAGLVDLYRGVGMDNAALSGRLAVKAITKAEEEGLEAAKTYENLMKKVVRKIEVNAKRQMKRLSSNNELEKNLSPLNMLKGGLHILIANQINKILPPEKLIFLP

Secondary structure (DSSP, 8-state):
---GGGGT---TTTS-HHHHHHHHHHHHHHHHHHHHHHT--HHHHHHHHHHHHHHHHHHHHHHHHHHTS-HHHHHHHHSHHHHHHHHHHHHHHHHHHTTS-GGG-----

Radius of gyration: 16.32 Å; chains: 1; bounding box: 40×19×45 Å